Protein AF-A0A524C6X1-F1 (afdb_monomer_lite)

Secondary structure (DSSP, 8-state):
------------TTSSSEEEE-S-SS--HHHHHHHHHHHHHHHHHHTS--SEEEEEEEEEEETTEEEEEEEEEESSSS-SSGGGGGGEEEEEEETTTEEEEEEEEEEEEPPP--

pLDDT: mean 80.55, std 19.04, range [32.47, 95.81]

Structure (mmCIF, N/CA/C/O backbone):
data_AF-A0A524C6X1-F1
#
_entry.id   AF-A0A524C6X1-F1
#
loop_
_atom_site.group_PDB
_atom_site.id
_atom_site.type_symbol
_atom_site.label_atom_id
_atom_site.label_alt_id
_atom_site.label_comp_id
_atom_site.label_asym_id
_atom_site.label_entity_id
_atom_site.label_seq_id
_atom_site.pdbx_PDB_ins_code
_atom_site.Cartn_x
_atom_site.Cartn_y
_atom_site.Cartn_z
_atom_site.occupancy
_atom_site.B_iso_or_equiv
_atom_site.auth_seq_id
_atom_site.auth_comp_id
_atom_site.auth_asym_id
_atom_site.auth_atom_id
_atom_site.pdbx_PDB_model_num
ATOM 1 N N . MET A 1 1 ? -13.963 1.746 -32.918 1.00 36.06 1 MET A N 1
ATOM 2 C CA . MET A 1 1 ? -12.651 1.626 -32.246 1.00 36.06 1 MET A CA 1
ATOM 3 C C . MET A 1 1 ? -12.874 1.069 -30.844 1.00 36.06 1 MET A C 1
ATOM 5 O O . MET A 1 1 ? -13.317 1.804 -29.974 1.00 36.06 1 MET A O 1
ATOM 9 N N . LYS A 1 2 ? -12.679 -0.241 -30.645 1.00 32.47 2 LYS A N 1
ATOM 10 C CA . LYS A 1 2 ? -12.752 -0.882 -29.322 1.00 32.47 2 LYS A CA 1
ATOM 11 C C . LYS A 1 2 ? -11.376 -0.741 -28.669 1.00 32.47 2 LYS A C 1
ATOM 13 O O . LYS A 1 2 ? -10.405 -1.248 -29.217 1.00 32.47 2 LYS A O 1
ATOM 18 N N . ARG A 1 3 ? -11.281 -0.011 -27.554 1.00 37.75 3 ARG A N 1
ATOM 19 C CA . ARG A 1 3 ? -10.074 0.003 -26.719 1.00 37.75 3 ARG A CA 1
ATOM 20 C C . ARG A 1 3 ? -10.018 -1.333 -25.986 1.00 37.75 3 ARG A C 1
ATOM 22 O O . ARG A 1 3 ? -10.811 -1.566 -25.079 1.00 37.75 3 ARG A O 1
ATOM 29 N N . THR A 1 4 ? -9.135 -2.219 -26.424 1.00 34.19 4 THR A N 1
ATOM 30 C CA . THR A 1 4 ? -8.761 -3.406 -25.657 1.00 34.19 4 THR A CA 1
ATOM 31 C C . THR A 1 4 ? -7.983 -2.919 -24.439 1.00 34.19 4 THR A C 1
ATOM 33 O O . THR A 1 4 ? -6.893 -2.373 -24.590 1.00 34.19 4 THR A O 1
ATOM 36 N N . LEU A 1 5 ? -8.558 -3.066 -23.243 1.00 36.62 5 LEU A N 1
ATOM 37 C CA . LEU A 1 5 ? -7.827 -2.954 -21.982 1.00 36.62 5 LEU A CA 1
ATOM 38 C C . LEU A 1 5 ? -6.887 -4.175 -21.916 1.00 36.62 5 LEU A C 1
ATOM 40 O O . LEU A 1 5 ? -7.244 -5.230 -21.403 1.00 36.62 5 LEU A O 1
ATOM 44 N N . MET A 1 6 ? -5.735 -4.086 -22.580 1.00 40.22 6 MET A N 1
ATOM 45 C CA . MET A 1 6 ? -4.672 -5.084 -22.482 1.00 40.22 6 MET A CA 1
ATOM 46 C C . MET A 1 6 ? -3.968 -4.893 -21.138 1.00 40.22 6 MET A C 1
ATOM 48 O O . MET A 1 6 ? -3.447 -3.813 -20.875 1.00 40.22 6 MET A O 1
ATOM 52 N N . GLY A 1 7 ? -3.952 -5.944 -20.316 1.00 39.19 7 GLY A N 1
ATOM 53 C CA . GLY A 1 7 ? -3.003 -6.067 -19.209 1.00 39.19 7 GLY A CA 1
ATOM 54 C C . GLY A 1 7 ? -3.561 -5.903 -17.796 1.00 39.19 7 GLY A C 1
ATOM 55 O O . GLY A 1 7 ? -2.885 -5.320 -16.962 1.00 39.19 7 GLY A O 1
ATOM 56 N N . LEU A 1 8 ? -4.751 -6.428 -17.482 1.00 40.41 8 LEU A N 1
ATOM 57 C CA . LEU A 1 8 ? -5.055 -6.798 -16.093 1.00 40.41 8 LEU A CA 1
ATOM 58 C C . LEU A 1 8 ? -4.841 -8.307 -15.957 1.00 40.41 8 LEU A C 1
ATOM 60 O O . LEU A 1 8 ? -5.779 -9.095 -16.055 1.00 40.41 8 LEU A O 1
ATOM 64 N N . GLN A 1 9 ? -3.582 -8.723 -15.828 1.00 43.75 9 GLN A N 1
ATOM 65 C CA . GLN A 1 9 ? -3.248 -10.121 -15.578 1.00 43.75 9 GLN A CA 1
ATOM 66 C C . GLN A 1 9 ? -3.350 -10.366 -14.071 1.00 43.75 9 GLN A C 1
ATOM 68 O O . GLN A 1 9 ? -2.361 -10.355 -13.346 1.00 43.75 9 GLN A O 1
ATOM 73 N N . ALA A 1 10 ? -4.587 -10.508 -13.594 1.00 46.53 10 ALA A N 1
ATOM 74 C CA . ALA A 1 10 ? -4.840 -11.012 -12.255 1.00 46.53 10 ALA A CA 1
ATOM 75 C C . ALA A 1 10 ? -4.376 -12.477 -12.163 1.00 46.53 10 ALA A C 1
ATOM 77 O O . ALA A 1 10 ? -4.460 -13.218 -13.142 1.00 46.53 10 ALA A O 1
ATOM 78 N N . ALA A 1 11 ? -3.962 -12.861 -10.955 1.00 40.62 11 ALA A N 1
ATOM 79 C CA . ALA A 1 11 ? -3.610 -14.208 -10.502 1.00 40.62 11 ALA A CA 1
ATOM 80 C C . ALA A 1 11 ? -2.148 -14.652 -10.712 1.00 40.62 11 ALA A C 1
ATOM 82 O O . ALA A 1 11 ? -1.801 -15.412 -11.613 1.00 40.62 11 ALA A O 1
ATOM 83 N N . ALA A 1 12 ? -1.301 -14.284 -9.748 1.00 39.62 12 ALA A N 1
ATOM 84 C CA . ALA A 1 12 ? -0.495 -15.302 -9.082 1.00 39.62 12 ALA A CA 1
ATOM 85 C C . ALA A 1 12 ? -1.265 -15.723 -7.819 1.00 39.62 12 ALA A C 1
ATOM 87 O O . ALA A 1 12 ? -1.158 -15.081 -6.777 1.00 39.62 12 ALA A O 1
ATOM 88 N N . GLU A 1 13 ? -2.113 -16.746 -7.946 1.00 37.38 13 GLU A N 1
ATOM 89 C CA . GLU A 1 13 ? -2.739 -17.415 -6.803 1.00 37.38 13 GLU A CA 1
ATOM 90 C C . GLU A 1 13 ? -1.629 -17.936 -5.880 1.00 37.38 13 GLU A C 1
ATOM 92 O O . GLU A 1 13 ? -0.764 -18.700 -6.308 1.00 37.38 13 GLU A O 1
ATOM 97 N N . GLY A 1 14 ? -1.617 -17.468 -4.631 1.00 38.25 14 GLY A N 1
ATOM 98 C CA . GLY A 1 14 ? -0.677 -17.921 -3.601 1.00 38.25 14 GLY A CA 1
ATOM 99 C C . GLY A 1 14 ? 0.177 -16.835 -2.945 1.00 38.25 14 GLY A C 1
ATOM 100 O O . GLY A 1 14 ? 1.008 -17.172 -2.110 1.00 38.25 14 GLY A O 1
ATOM 101 N N . LYS A 1 15 ? -0.002 -15.552 -3.282 1.00 52.62 15 LYS A N 1
ATOM 102 C CA . LYS A 1 15 ? 0.635 -14.438 -2.559 1.00 52.62 15 LYS A CA 1
ATOM 103 C C . LYS A 1 15 ? -0.436 -13.556 -1.919 1.00 52.62 15 LYS A C 1
ATOM 105 O O . LYS A 1 15 ? -1.480 -13.339 -2.524 1.00 52.62 15 LYS A O 1
ATOM 110 N N . GLU A 1 16 ? -0.170 -13.063 -0.709 1.00 77.75 16 GLU A N 1
ATOM 111 C CA . GLU A 1 16 ? -1.034 -12.234 0.169 1.00 77.75 16 GLU A CA 1
ATOM 112 C C . GLU A 1 16 ? -1.488 -10.892 -0.450 1.00 77.75 16 GLU A C 1
ATOM 114 O O . GLU A 1 16 ? -2.036 -10.021 0.224 1.00 77.75 16 GLU A O 1
ATOM 119 N N . PHE A 1 17 ? -1.231 -10.694 -1.741 1.00 87.69 17 PHE A N 1
ATOM 120 C CA . PHE A 1 17 ? -1.511 -9.489 -2.498 1.00 87.69 17 PHE A CA 1
ATOM 121 C C . PHE A 1 17 ? -1.647 -9.794 -3.990 1.00 87.69 17 PHE A C 1
ATOM 123 O O . PHE A 1 17 ? -0.995 -10.682 -4.543 1.00 87.69 17 PHE A O 1
ATOM 130 N N . MET A 1 18 ? -2.466 -8.996 -4.667 1.00 92.38 18 MET A N 1
ATOM 131 C CA . MET A 1 18 ? -2.573 -9.017 -6.123 1.00 92.38 18 MET A CA 1
ATOM 132 C C . MET A 1 18 ? -1.402 -8.251 -6.747 1.00 92.38 18 MET A C 1
ATOM 134 O O . MET A 1 18 ? -1.051 -7.175 -6.272 1.00 92.38 18 MET A O 1
ATOM 138 N N . VAL A 1 19 ? -0.811 -8.773 -7.824 1.00 92.19 19 VAL A N 1
ATOM 139 C CA . VAL A 1 19 ? 0.286 -8.102 -8.542 1.00 92.19 19 VAL A CA 1
ATOM 140 C C . VAL A 1 19 ? -0.238 -7.458 -9.823 1.00 92.19 19 VAL A C 1
ATOM 142 O O . VAL A 1 19 ? -0.851 -8.123 -10.653 1.00 92.19 19 VAL A O 1
ATOM 145 N N . CYS A 1 20 ? 0.045 -6.172 -9.987 1.00 91.69 20 CYS A N 1
ATOM 146 C CA . CYS A 1 20 ? -0.252 -5.360 -11.157 1.00 91.69 20 CYS A CA 1
ATOM 147 C C . CYS A 1 20 ? 1.069 -4.862 -11.757 1.00 91.69 20 CYS A C 1
ATOM 149 O O . CYS A 1 20 ? 1.587 -3.822 -11.345 1.00 91.69 20 CYS A O 1
ATOM 151 N N . ASP A 1 21 ? 1.619 -5.593 -12.726 1.00 91.56 21 ASP A N 1
ATOM 152 C CA . ASP A 1 21 ? 2.807 -5.161 -13.467 1.00 91.56 21 ASP A CA 1
ATOM 153 C C . ASP A 1 21 ? 2.397 -4.453 -14.763 1.00 91.56 21 ASP A C 1
ATOM 155 O O . ASP A 1 21 ? 1.936 -5.083 -15.716 1.00 91.56 21 ASP A O 1
ATOM 159 N N . ILE A 1 22 ? 2.542 -3.126 -14.790 1.00 90.00 22 ILE A N 1
ATOM 160 C CA . ILE A 1 22 ? 2.183 -2.311 -15.958 1.00 90.00 22 ILE A CA 1
ATOM 161 C C . ILE A 1 22 ? 3.321 -2.196 -16.973 1.00 90.00 22 ILE A C 1
ATOM 163 O O . ILE A 1 22 ? 3.120 -1.610 -18.037 1.00 90.00 22 ILE A O 1
ATOM 167 N N . ARG A 1 23 ? 4.516 -2.715 -16.657 1.00 88.12 23 ARG A N 1
ATOM 168 C CA . ARG A 1 23 ? 5.646 -2.704 -17.595 1.00 88.12 23 ARG A CA 1
ATOM 169 C C . ARG A 1 23 ? 5.393 -3.639 -18.773 1.00 88.12 23 ARG A C 1
ATOM 171 O O . ARG A 1 23 ? 5.842 -3.374 -19.886 1.00 88.12 23 ARG A O 1
ATOM 178 N N . GLY A 1 24 ? 4.623 -4.699 -18.519 1.00 76.00 24 GLY A N 1
ATOM 179 C CA . GLY A 1 24 ? 4.420 -5.800 -19.451 1.00 76.00 24 GLY A CA 1
ATOM 180 C C . GLY A 1 24 ? 5.696 -6.624 -19.659 1.00 76.00 24 GLY A C 1
ATOM 181 O O . GLY A 1 24 ? 6.779 -6.249 -19.219 1.00 76.00 24 GLY A O 1
ATOM 182 N N . GLY A 1 25 ? 5.563 -7.758 -20.349 1.00 73.94 25 GLY A N 1
ATOM 183 C CA . GLY A 1 25 ? 6.682 -8.661 -20.640 1.00 73.94 25 GLY A CA 1
ATOM 184 C C . GLY A 1 25 ? 6.756 -9.879 -19.717 1.00 73.94 25 GLY A C 1
ATOM 185 O O . GLY A 1 25 ? 5.810 -10.195 -18.995 1.00 73.94 25 GLY A O 1
ATOM 186 N N . GLU A 1 26 ? 7.869 -10.608 -19.809 1.00 78.12 26 GLU A N 1
ATOM 187 C CA . GLU A 1 26 ? 8.155 -11.735 -18.919 1.00 78.12 26 GLU A CA 1
ATOM 188 C C . GLU A 1 26 ? 8.485 -11.247 -17.503 1.00 78.12 26 GLU A C 1
ATOM 190 O O . GLU A 1 26 ? 8.959 -10.130 -17.304 1.00 78.12 26 GLU A O 1
ATOM 195 N N . LYS A 1 27 ? 8.228 -12.107 -16.513 1.00 87.50 27 LYS A N 1
ATOM 196 C CA . LYS A 1 27 ? 8.558 -11.857 -15.106 1.00 87.50 27 LYS A CA 1
ATOM 197 C C . LYS A 1 27 ? 10.080 -11.818 -14.957 1.00 87.50 27 LYS A C 1
ATOM 199 O O . LYS A 1 27 ? 10.724 -12.861 -14.947 1.00 87.50 27 LYS A O 1
ATOM 204 N N . ASP A 1 28 ? 10.628 -10.612 -14.905 1.00 87.81 28 ASP A N 1
ATOM 205 C CA . ASP A 1 28 ? 12.058 -10.334 -14.809 1.00 87.81 28 ASP A CA 1
ATOM 206 C C . ASP A 1 28 ? 12.541 -10.244 -13.349 1.00 87.81 28 ASP A C 1
ATOM 208 O O . ASP A 1 28 ? 11.766 -10.364 -12.399 1.00 87.81 28 ASP A O 1
ATOM 212 N N . GLY A 1 29 ? 13.837 -9.990 -13.149 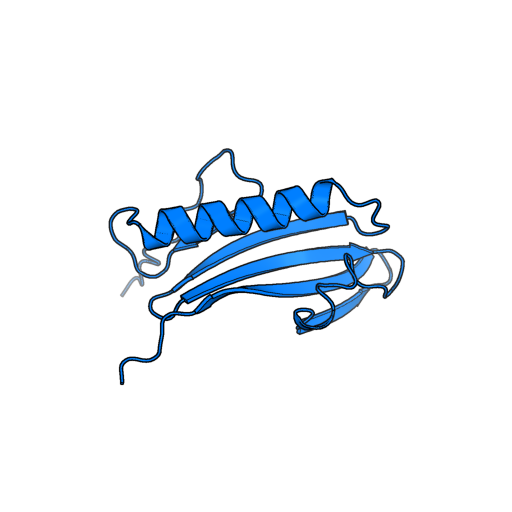1.00 88.44 29 GLY A N 1
ATOM 213 C CA . GLY A 1 29 ? 14.406 -9.866 -11.802 1.00 88.44 29 GLY A CA 1
ATOM 214 C C . GLY A 1 29 ? 13.785 -8.737 -10.967 1.00 88.44 29 GLY A C 1
ATOM 215 O O . GLY A 1 29 ? 13.708 -8.852 -9.748 1.00 88.44 29 GLY A O 1
ATOM 216 N N . ILE A 1 30 ? 13.285 -7.668 -11.600 1.00 88.94 30 ILE A N 1
ATOM 217 C CA . ILE A 1 30 ? 12.556 -6.597 -10.901 1.00 88.94 30 ILE A CA 1
ATOM 218 C C . ILE A 1 30 ? 11.202 -7.119 -10.413 1.00 88.94 30 ILE A C 1
ATOM 220 O O . ILE A 1 30 ? 10.824 -6.837 -9.277 1.00 88.94 30 ILE A O 1
ATOM 224 N N . TYR A 1 31 ? 10.486 -7.896 -11.234 1.00 92.06 31 TYR A N 1
ATOM 225 C CA . TYR A 1 31 ? 9.245 -8.545 -10.819 1.00 92.06 31 TYR A CA 1
ATOM 226 C C . TYR A 1 31 ? 9.490 -9.441 -9.604 1.00 92.06 31 TYR A C 1
ATOM 228 O O . TYR A 1 31 ? 8.800 -9.317 -8.593 1.00 92.06 31 TYR A O 1
ATOM 236 N N . GLU A 1 32 ? 10.481 -10.329 -9.680 1.00 92.00 32 GLU A N 1
ATOM 237 C CA . GLU A 1 32 ? 10.784 -11.271 -8.600 1.00 92.00 32 GLU A CA 1
ATOM 238 C C . GLU A 1 32 ? 11.145 -10.540 -7.303 1.00 92.00 32 GLU A C 1
ATOM 240 O O . GLU A 1 32 ? 10.556 -10.825 -6.259 1.00 92.00 32 GLU A O 1
ATOM 245 N N . MET A 1 33 ? 12.012 -9.530 -7.392 1.00 92.38 33 MET A N 1
ATOM 246 C CA . MET A 1 33 ? 12.448 -8.723 -6.255 1.00 92.38 33 MET A CA 1
ATOM 247 C C . MET A 1 33 ? 11.307 -7.910 -5.635 1.00 92.38 33 MET A C 1
ATOM 249 O O . MET A 1 33 ? 11.141 -7.911 -4.417 1.00 92.38 33 MET A O 1
ATOM 253 N N . ALA A 1 34 ? 10.482 -7.243 -6.449 1.00 93.12 34 ALA A N 1
ATOM 254 C CA . ALA A 1 34 ? 9.336 -6.476 -5.960 1.00 93.12 34 ALA A CA 1
ATOM 255 C C . ALA A 1 34 ? 8.348 -7.374 -5.209 1.00 93.12 34 ALA A C 1
ATOM 257 O O . ALA A 1 34 ? 7.809 -7.001 -4.163 1.00 93.12 34 ALA A O 1
ATOM 258 N N . VAL A 1 35 ? 8.119 -8.576 -5.735 1.00 93.56 35 VAL A N 1
ATOM 259 C CA . VAL A 1 35 ? 7.225 -9.549 -5.122 1.00 93.56 35 VAL A CA 1
ATOM 260 C C . VAL A 1 35 ? 7.829 -10.129 -3.839 1.00 93.56 35 VAL A C 1
ATOM 262 O O . VAL A 1 35 ? 7.101 -10.304 -2.865 1.00 93.56 35 VAL A O 1
ATOM 265 N N . GLU A 1 36 ? 9.128 -10.418 -3.803 1.00 93.88 36 GLU A N 1
ATOM 266 C CA . GLU A 1 36 ? 9.807 -10.902 -2.597 1.00 93.88 36 GLU A CA 1
ATOM 267 C C . GLU A 1 36 ? 9.771 -9.863 -1.471 1.00 93.88 36 GLU A C 1
ATOM 269 O O . GLU A 1 36 ? 9.334 -10.170 -0.362 1.00 93.88 36 GLU A O 1
ATOM 274 N N . LEU A 1 37 ? 10.146 -8.615 -1.759 1.00 93.81 37 LEU A N 1
ATOM 275 C CA . LEU A 1 37 ? 10.124 -7.531 -0.775 1.00 93.81 37 LEU A CA 1
ATOM 276 C C . LEU A 1 37 ? 8.707 -7.257 -0.261 1.00 93.81 37 LEU A C 1
ATOM 278 O O . LEU A 1 37 ? 8.507 -7.057 0.936 1.00 93.81 37 LEU A O 1
ATOM 282 N N . SER A 1 38 ? 7.705 -7.313 -1.140 1.00 94.00 38 SER A N 1
ATOM 283 C CA . SER A 1 38 ? 6.303 -7.164 -0.732 1.00 94.00 38 SER A CA 1
ATOM 284 C C . SER A 1 38 ? 5.850 -8.289 0.199 1.00 94.00 38 SER A C 1
ATOM 286 O O . SER A 1 38 ? 5.152 -8.026 1.174 1.00 94.00 38 SER A O 1
ATOM 288 N N . ALA A 1 39 ? 6.283 -9.529 -0.048 1.00 92.25 39 ALA A N 1
ATOM 289 C CA . ALA A 1 39 ? 5.996 -10.651 0.843 1.00 92.25 39 ALA A CA 1
ATOM 290 C C . ALA A 1 39 ? 6.671 -10.488 2.215 1.00 92.25 39 ALA A C 1
ATOM 292 O O . ALA A 1 39 ? 6.071 -10.821 3.230 1.00 92.25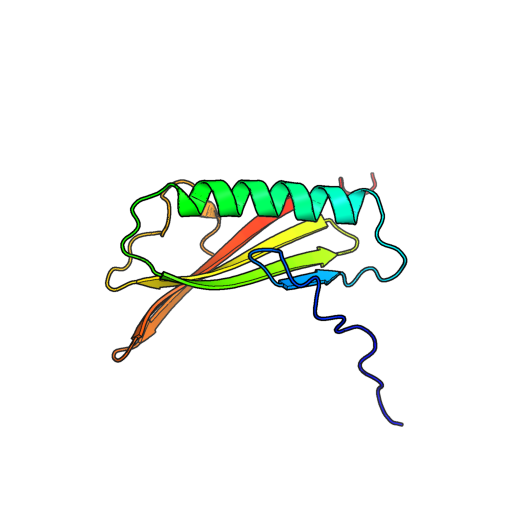 39 ALA A O 1
ATOM 293 N N . GLN A 1 40 ? 7.879 -9.918 2.279 1.00 90.88 40 GLN A N 1
ATOM 294 C CA . GLN A 1 40 ? 8.528 -9.608 3.560 1.00 90.88 40 GLN A CA 1
ATOM 295 C C . GLN A 1 40 ? 7.760 -8.537 4.349 1.00 90.88 40 GLN A C 1
ATOM 297 O O . GLN A 1 40 ? 7.602 -8.661 5.563 1.00 90.88 40 GLN A O 1
ATOM 302 N N . VAL A 1 41 ? 7.251 -7.505 3.666 1.00 90.19 41 VAL A N 1
ATOM 303 C CA . VAL A 1 41 ? 6.407 -6.470 4.285 1.00 90.19 41 VAL A CA 1
ATOM 304 C C . VAL A 1 41 ? 5.132 -7.081 4.869 1.00 90.19 41 VAL A C 1
ATOM 306 O O . VAL A 1 41 ? 4.802 -6.800 6.021 1.00 90.19 41 VAL A O 1
ATOM 309 N N . MET A 1 42 ? 4.445 -7.935 4.105 1.00 89.12 42 MET A N 1
ATOM 310 C CA . MET A 1 42 ? 3.211 -8.587 4.552 1.00 89.12 42 MET A CA 1
ATOM 311 C C . MET A 1 42 ? 3.452 -9.594 5.681 1.00 89.12 42 MET A C 1
ATOM 313 O O . MET A 1 42 ? 2.795 -9.508 6.714 1.00 89.12 42 MET A O 1
ATOM 317 N N . GLY A 1 43 ? 4.486 -10.434 5.583 1.00 87.25 43 GLY A N 1
ATOM 318 C CA . GLY A 1 43 ? 4.869 -11.331 6.676 1.00 87.25 43 GLY A CA 1
ATOM 319 C C . GLY A 1 43 ? 5.265 -10.583 7.956 1.00 87.25 43 GLY A C 1
ATOM 320 O O . GLY A 1 43 ? 5.058 -11.074 9.063 1.00 87.25 43 GLY A O 1
ATOM 321 N N . GLY A 1 44 ? 5.802 -9.364 7.842 1.00 84.88 44 GLY A N 1
ATOM 322 C CA . GLY A 1 44 ? 6.039 -8.487 8.988 1.00 84.88 44 GLY A CA 1
ATOM 323 C C . GLY A 1 44 ? 4.752 -7.976 9.645 1.00 84.88 44 GLY A C 1
ATOM 324 O O . GLY A 1 44 ? 4.731 -7.801 10.862 1.00 84.88 44 GLY A O 1
ATOM 325 N N . LEU A 1 45 ? 3.690 -7.751 8.865 1.00 82.75 45 LEU A N 1
ATOM 326 C CA . LEU A 1 45 ? 2.380 -7.323 9.362 1.00 82.75 45 LEU A CA 1
ATOM 327 C C . LEU A 1 45 ? 1.646 -8.444 10.092 1.00 82.75 45 LEU A C 1
ATOM 329 O O . LEU A 1 45 ? 1.185 -8.210 11.203 1.00 82.75 45 LEU A O 1
ATOM 333 N N . ASP A 1 46 ? 1.621 -9.652 9.532 1.00 73.94 46 ASP A N 1
ATOM 334 C CA . ASP A 1 46 ? 0.927 -10.808 10.120 1.00 73.94 46 ASP A CA 1
ATOM 335 C C . ASP A 1 46 ? 1.444 -11.184 11.518 1.00 73.94 46 ASP A C 1
ATOM 337 O O . ASP A 1 46 ? 0.729 -11.762 12.337 1.00 73.94 46 ASP A O 1
ATOM 341 N N . ASN A 1 47 ? 2.694 -10.828 11.823 1.00 67.19 47 ASN A N 1
ATOM 342 C CA . ASN A 1 47 ? 3.306 -11.050 13.131 1.00 67.19 47 ASN A CA 1
ATOM 343 C C . ASN A 1 47 ? 2.924 -9.996 14.188 1.00 67.19 47 ASN A C 1
ATOM 345 O O . ASN A 1 47 ? 3.363 -10.091 15.339 1.00 67.19 47 ASN A O 1
ATOM 349 N N . LEU A 1 48 ? 2.137 -8.978 13.834 1.00 68.88 48 LEU A N 1
ATOM 350 C CA . LEU A 1 48 ? 1.742 -7.902 14.737 1.00 68.88 48 LEU A CA 1
ATOM 351 C C . LEU A 1 48 ? 0.322 -8.119 15.252 1.00 68.88 48 LEU A C 1
ATOM 353 O O . LEU A 1 48 ? -0.605 -8.412 14.508 1.00 68.88 48 LEU A O 1
ATOM 357 N N . GLN A 1 49 ? 0.118 -7.883 16.548 1.00 61.56 49 GLN A N 1
ATOM 358 C CA . GLN A 1 49 ? -1.233 -7.679 17.062 1.00 61.56 49 GLN A CA 1
ATOM 359 C C . GLN A 1 49 ? -1.708 -6.287 16.643 1.00 61.56 49 GLN A C 1
ATOM 361 O O . GLN A 1 49 ? -1.304 -5.286 17.235 1.00 61.56 49 GLN A O 1
ATOM 366 N N . HIS A 1 50 ? -2.560 -6.221 15.624 1.00 67.62 50 HIS A N 1
ATOM 367 C CA . HIS A 1 50 ? -3.192 -4.986 15.170 1.00 67.62 50 HIS A CA 1
ATOM 368 C C . HIS A 1 50 ? -4.708 -5.025 15.397 1.00 67.62 50 HIS A C 1
ATOM 370 O O . HIS A 1 50 ? -5.359 -6.049 15.212 1.00 67.62 50 HIS A O 1
ATOM 376 N N . SER A 1 51 ? -5.274 -3.880 15.792 1.00 70.06 51 SER A N 1
ATOM 377 C CA . SER A 1 51 ? -6.727 -3.646 15.865 1.00 70.06 51 SER A CA 1
ATOM 378 C C . SER A 1 51 ? -7.375 -3.505 14.484 1.00 70.06 51 SER A C 1
ATOM 380 O O . SER A 1 51 ? -8.599 -3.491 14.377 1.00 70.06 51 SER A O 1
ATOM 382 N N . ALA A 1 52 ? -6.559 -3.395 13.434 1.00 83.00 52 ALA A N 1
ATOM 383 C CA . ALA A 1 52 ? -6.998 -3.239 12.061 1.00 83.00 52 ALA A CA 1
ATOM 384 C C . ALA A 1 52 ? -7.052 -4.587 11.328 1.00 83.00 52 ALA A C 1
ATOM 386 O O . ALA A 1 52 ? -6.219 -5.466 11.546 1.00 83.00 52 ALA A O 1
ATOM 387 N N . THR A 1 53 ? -8.008 -4.716 10.414 1.00 87.69 53 THR A N 1
ATOM 388 C CA . THR A 1 53 ? -8.108 -5.809 9.442 1.00 87.69 53 THR A CA 1
ATOM 389 C C . THR A 1 53 ? -7.607 -5.320 8.086 1.00 87.69 53 THR A C 1
ATOM 391 O O . THR A 1 53 ? -7.897 -4.192 7.684 1.00 87.69 53 THR A O 1
ATOM 394 N N . ILE A 1 54 ? -6.836 -6.148 7.380 1.00 89.50 54 ILE A N 1
ATOM 395 C CA . ILE A 1 54 ? -6.415 -5.871 6.003 1.00 89.50 54 ILE A CA 1
ATOM 396 C C . ILE A 1 54 ? -7.544 -6.306 5.067 1.00 89.50 54 ILE A C 1
ATOM 398 O O . ILE A 1 54 ? -7.901 -7.478 5.026 1.00 89.50 54 ILE A O 1
ATOM 402 N N . GLU A 1 55 ? -8.098 -5.360 4.315 1.00 90.31 55 GLU A N 1
ATOM 403 C CA . GLU A 1 55 ? -9.195 -5.612 3.373 1.00 90.31 55 GLU A CA 1
ATOM 404 C C . GLU A 1 55 ? -8.663 -5.985 1.988 1.00 90.31 55 GLU A C 1
ATOM 406 O O . GLU A 1 55 ? -9.219 -6.836 1.296 1.00 90.31 55 GLU A O 1
ATOM 411 N N . ALA A 1 56 ? -7.582 -5.328 1.560 1.00 90.94 56 ALA A N 1
ATOM 412 C CA . ALA A 1 56 ? -6.969 -5.582 0.266 1.00 90.94 56 ALA A CA 1
ATOM 413 C C . ALA A 1 56 ? -5.500 -5.169 0.242 1.00 90.94 56 ALA A C 1
ATOM 415 O O . ALA A 1 56 ? -5.123 -4.120 0.768 1.00 90.94 56 ALA A O 1
ATOM 416 N N . THR A 1 57 ? -4.705 -5.944 -0.493 1.00 93.75 57 THR A N 1
ATOM 417 C CA . THR A 1 57 ? -3.297 -5.645 -0.748 1.00 93.75 57 THR A CA 1
ATOM 418 C C . THR A 1 57 ? -2.993 -5.787 -2.235 1.00 93.75 57 THR A C 1
ATOM 420 O O . THR A 1 57 ? -3.359 -6.779 -2.871 1.00 93.75 57 THR A O 1
ATOM 423 N N . MET A 1 58 ? -2.324 -4.787 -2.808 1.00 95.56 58 MET A N 1
ATOM 424 C CA . MET A 1 58 ? -1.957 -4.756 -4.225 1.00 95.56 58 MET A CA 1
ATOM 425 C C . MET A 1 58 ? -0.524 -4.265 -4.414 1.00 95.56 58 MET A C 1
ATOM 427 O O . MET A 1 58 ? -0.198 -3.148 -4.019 1.00 95.56 58 MET A O 1
ATOM 431 N N . LEU A 1 59 ? 0.317 -5.062 -5.067 1.00 95.56 59 LEU A N 1
ATOM 432 C CA . LEU A 1 59 ? 1.638 -4.654 -5.533 1.00 95.56 59 LEU A CA 1
ATOM 433 C C . LEU A 1 59 ? 1.520 -4.065 -6.937 1.00 95.56 59 LEU A C 1
ATOM 435 O O . LEU A 1 59 ? 1.108 -4.757 -7.864 1.00 95.56 59 LEU A O 1
ATOM 439 N N . PHE A 1 60 ? 1.935 -2.816 -7.110 1.00 94.88 60 PHE A N 1
ATOM 440 C CA . PHE A 1 60 ? 2.061 -2.178 -8.415 1.00 94.88 60 PHE A CA 1
ATOM 441 C C . PHE A 1 60 ? 3.527 -2.097 -8.813 1.00 94.88 60 PHE A C 1
ATOM 443 O O . PHE A 1 60 ? 4.336 -1.532 -8.078 1.00 94.88 60 PHE A O 1
ATOM 450 N N . ILE A 1 61 ? 3.850 -2.620 -9.991 1.00 93.56 61 ILE A N 1
ATOM 451 C CA . ILE A 1 61 ? 5.189 -2.569 -10.575 1.00 93.56 61 ILE A CA 1
ATOM 452 C C . ILE A 1 61 ? 5.110 -1.720 -11.841 1.00 93.56 61 ILE A C 1
ATOM 454 O O . ILE A 1 61 ? 4.301 -1.984 -12.731 1.00 93.56 61 ILE A O 1
ATOM 458 N N . THR A 1 62 ? 5.915 -0.667 -11.899 1.00 91.56 62 THR A N 1
ATOM 459 C CA . THR A 1 62 ? 5.948 0.322 -12.976 1.00 91.56 62 THR A CA 1
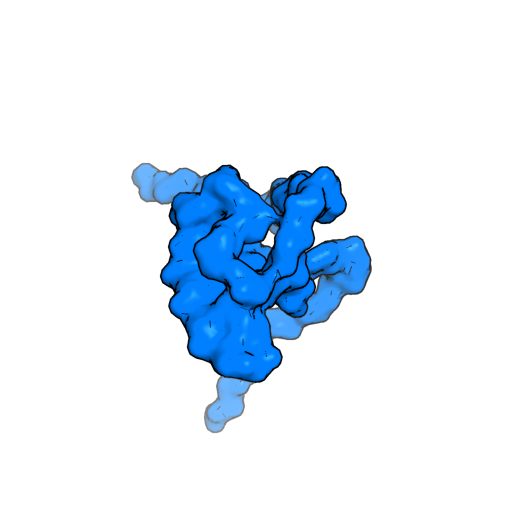ATOM 460 C C . THR A 1 62 ? 7.359 0.442 -13.539 1.00 91.56 62 THR A C 1
ATOM 462 O O . THR A 1 62 ? 8.326 -0.041 -12.958 1.00 91.56 62 THR A O 1
ATOM 465 N N . PHE A 1 63 ? 7.502 1.136 -14.669 1.00 87.31 63 PHE A N 1
ATOM 466 C CA . PHE A 1 63 ? 8.816 1.408 -15.264 1.00 87.31 63 PHE A CA 1
ATOM 467 C C . PHE A 1 63 ? 9.747 2.235 -14.367 1.00 87.31 63 PHE A C 1
ATOM 469 O O . PHE A 1 63 ? 10.939 2.304 -14.640 1.00 87.31 63 PHE A O 1
ATOM 476 N N . THR A 1 64 ? 9.207 2.886 -13.334 1.00 88.19 64 THR A N 1
ATOM 477 C CA . THR A 1 64 ? 9.952 3.778 -12.438 1.00 88.19 64 THR A CA 1
ATOM 478 C C . THR A 1 64 ? 10.084 3.227 -11.025 1.00 88.19 64 THR A C 1
ATOM 480 O O . THR A 1 64 ? 10.755 3.843 -10.201 1.00 88.19 64 THR A O 1
ATOM 483 N N . GLY A 1 65 ? 9.517 2.059 -10.727 1.00 91.56 65 GLY A N 1
ATOM 484 C CA . GLY A 1 65 ? 9.689 1.414 -9.432 1.0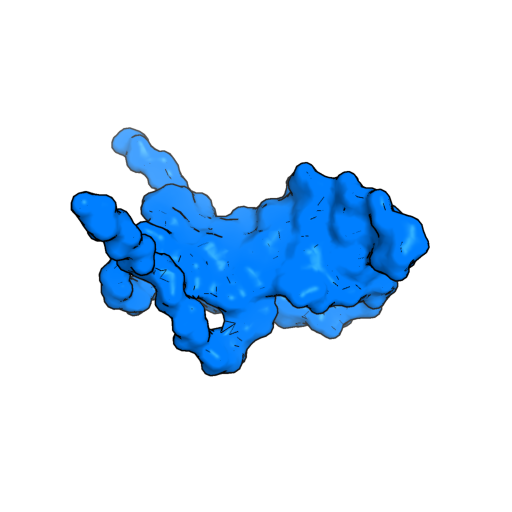0 91.56 65 GLY A CA 1
ATOM 485 C C . GLY A 1 65 ? 8.549 0.468 -9.095 1.00 91.56 65 GLY A C 1
ATOM 486 O O . GLY A 1 65 ? 7.773 0.061 -9.957 1.00 91.56 65 GLY A O 1
ATOM 487 N N . ALA A 1 66 ? 8.420 0.138 -7.818 1.00 94.38 66 ALA A N 1
ATOM 488 C CA . ALA A 1 66 ? 7.323 -0.669 -7.311 1.00 94.38 66 ALA A CA 1
ATOM 489 C C . ALA A 1 66 ? 6.808 -0.117 -5.985 1.00 94.38 66 ALA A C 1
ATOM 491 O O . ALA A 1 66 ? 7.577 0.402 -5.177 1.00 94.38 66 ALA A O 1
ATOM 492 N N . HIS A 1 67 ? 5.507 -0.252 -5.743 1.00 95.50 67 HIS A N 1
ATOM 493 C CA . HIS A 1 67 ? 4.898 0.095 -4.464 1.00 95.50 67 HIS A CA 1
ATOM 494 C C . HIS A 1 67 ? 3.791 -0.885 -4.080 1.00 95.50 67 HIS A C 1
ATOM 496 O O . HIS A 1 67 ? 3.038 -1.369 -4.926 1.00 95.50 67 HIS A O 1
ATOM 502 N N . LEU A 1 68 ? 3.665 -1.137 -2.781 1.00 95.31 68 LEU A N 1
ATOM 503 C CA . LEU A 1 68 ? 2.616 -1.950 -2.188 1.00 95.31 68 LEU A CA 1
ATOM 504 C C . LEU A 1 68 ? 1.527 -1.033 -1.632 1.00 95.31 68 LEU A C 1
ATOM 506 O O . LEU A 1 68 ? 1.774 -0.194 -0.766 1.00 95.31 68 LEU A O 1
ATOM 510 N N . THR A 1 69 ? 0.312 -1.185 -2.140 1.00 95.56 69 THR A N 1
ATOM 511 C CA . THR A 1 69 ? -0.876 -0.529 -1.600 1.00 95.56 69 THR A CA 1
ATOM 512 C C . THR A 1 69 ? -1.569 -1.468 -0.628 1.00 95.56 69 THR A C 1
ATOM 514 O O . THR A 1 69 ? -1.915 -2.584 -1.011 1.00 95.56 69 THR A O 1
ATOM 517 N N . ILE A 1 70 ? -1.825 -0.994 0.590 1.00 93.88 70 ILE A N 1
ATOM 518 C CA . ILE A 1 70 ? -2.575 -1.730 1.614 1.00 93.88 70 ILE A CA 1
ATOM 519 C C . ILE A 1 70 ? -3.806 -0.912 1.986 1.00 93.88 70 ILE A C 1
ATOM 521 O O . ILE A 1 70 ? -3.689 0.269 2.321 1.00 93.88 70 ILE A O 1
ATOM 525 N N . LEU A 1 71 ? -4.978 -1.530 1.910 1.00 93.25 71 LEU A N 1
ATOM 526 C CA . LEU A 1 71 ? -6.227 -0.984 2.420 1.00 93.25 71 LEU A CA 1
ATOM 527 C C . LEU A 1 71 ? -6.580 -1.715 3.709 1.00 93.25 71 LEU A C 1
ATOM 529 O O . LEU A 1 71 ? -6.682 -2.942 3.721 1.00 93.25 71 LEU A O 1
ATOM 533 N N . THR A 1 72 ? -6.781 -0.957 4.777 1.00 91.94 72 THR A N 1
ATOM 534 C CA . THR A 1 72 ? -7.123 -1.502 6.087 1.00 91.94 72 THR A CA 1
ATOM 535 C C . THR A 1 72 ? -8.400 -0.878 6.611 1.00 91.94 72 THR A C 1
ATOM 537 O O . THR A 1 72 ? -8.737 0.265 6.290 1.00 91.94 72 THR A O 1
ATOM 540 N N . LYS A 1 73 ? -9.079 -1.633 7.462 1.00 91.12 73 LYS A N 1
ATOM 541 C CA . LYS A 1 73 ? -10.248 -1.223 8.222 1.00 91.12 73 LYS A CA 1
ATOM 542 C C . LYS A 1 73 ? -9.928 -1.311 9.711 1.00 91.12 73 LYS A C 1
ATOM 544 O O . LYS A 1 73 ? -9.417 -2.333 10.154 1.00 91.12 73 LYS A O 1
ATOM 549 N N . SER A 1 74 ? -10.205 -0.262 10.477 1.00 89.56 74 SER A N 1
ATOM 550 C CA . SER A 1 74 ? -9.973 -0.221 11.927 1.00 89.56 74 SER A CA 1
ATOM 551 C C . SER A 1 74 ? -11.108 0.502 12.644 1.00 89.56 74 SER A C 1
ATOM 553 O O . SER A 1 74 ? -11.678 1.456 12.118 1.00 89.56 74 SER A O 1
ATOM 555 N N . ASP A 1 75 ? -11.402 0.097 13.877 1.00 87.88 75 ASP A N 1
ATOM 556 C CA . ASP A 1 75 ? -12.349 0.811 14.743 1.00 87.88 75 ASP A CA 1
ATOM 557 C C . ASP A 1 75 ? -11.755 2.113 15.306 1.00 87.88 75 ASP A C 1
ATOM 559 O O . ASP A 1 75 ? -12.479 3.006 15.754 1.00 87.88 75 ASP A O 1
ATOM 563 N N . ASP A 1 76 ? -10.427 2.250 15.266 1.00 87.12 76 ASP A N 1
ATOM 564 C CA . ASP A 1 76 ? -9.710 3.449 15.678 1.00 87.12 76 ASP A CA 1
ATOM 565 C C . ASP A 1 76 ? -8.937 4.090 14.517 1.00 87.12 76 ASP A C 1
ATOM 567 O O . ASP A 1 76 ? -8.644 3.475 13.496 1.00 87.12 76 ASP A O 1
ATOM 571 N N . ASN A 1 77 ? -8.584 5.366 14.675 1.00 88.38 77 ASN A N 1
ATOM 572 C CA . ASN A 1 77 ? -7.761 6.068 13.691 1.00 88.38 77 ASN A CA 1
ATOM 573 C C . ASN A 1 77 ? -6.255 5.847 13.922 1.00 88.38 77 ASN A C 1
ATOM 575 O O . ASN A 1 77 ? -5.437 6.735 13.662 1.00 88.38 77 ASN A O 1
ATOM 579 N N . ARG A 1 78 ? -5.860 4.716 14.515 1.00 88.44 78 ARG A N 1
ATOM 580 C CA . ARG A 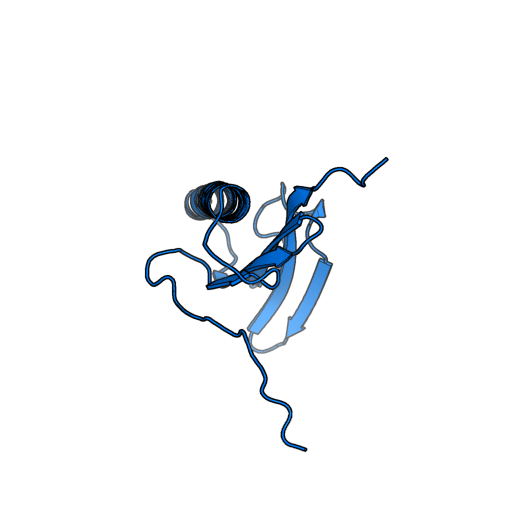1 78 ? -4.441 4.424 14.718 1.00 88.44 78 ARG A CA 1
ATOM 581 C C . ARG A 1 78 ? -3.895 3.738 13.473 1.00 88.44 78 ARG A C 1
ATOM 583 O O . ARG A 1 78 ? -4.622 2.994 12.827 1.00 88.44 78 ARG A O 1
ATOM 590 N N . PRO A 1 79 ? -2.632 3.994 13.101 1.00 86.38 79 PRO A N 1
ATOM 591 C CA . PRO A 1 79 ? -2.029 3.267 12.001 1.00 86.38 79 PRO A CA 1
ATOM 592 C C . PRO A 1 79 ? -1.922 1.769 12.306 1.00 86.38 79 PRO A C 1
ATOM 594 O O . PRO A 1 79 ? -1.578 1.419 13.435 1.00 86.38 79 PRO A O 1
ATOM 597 N N . ILE A 1 80 ? -2.096 0.913 11.290 1.00 86.12 80 ILE A N 1
ATOM 598 C CA . ILE A 1 80 ? -1.903 -0.547 11.409 1.00 86.12 80 ILE A CA 1
ATOM 599 C C . ILE A 1 80 ? -0.526 -0.912 11.986 1.00 86.12 80 ILE A C 1
ATOM 601 O O . ILE A 1 80 ? -0.393 -1.850 12.766 1.00 86.12 80 ILE A O 1
ATOM 605 N N . ASN A 1 81 ? 0.498 -0.131 11.636 1.00 84.81 81 ASN A N 1
ATOM 606 C CA . ASN A 1 81 ? 1.829 -0.199 12.216 1.00 84.81 81 ASN A CA 1
ATOM 607 C C . ASN A 1 81 ? 2.411 1.225 12.300 1.00 84.81 81 ASN A C 1
ATOM 609 O O . ASN A 1 81 ? 2.379 1.949 11.298 1.00 84.81 81 ASN A O 1
ATOM 613 N N . PRO A 1 82 ? 2.979 1.648 13.446 1.00 83.94 82 PRO A N 1
ATOM 614 C CA . PRO A 1 82 ? 3.666 2.934 13.566 1.00 83.94 82 PRO A CA 1
ATOM 615 C C . PRO A 1 82 ? 4.741 3.181 12.496 1.00 83.94 82 PRO A C 1
ATOM 617 O O . PRO A 1 82 ? 4.904 4.321 12.061 1.00 83.94 82 PRO A O 1
ATOM 620 N N . ALA A 1 83 ? 5.433 2.134 12.033 1.00 83.75 83 ALA A N 1
ATOM 621 C CA . ALA A 1 83 ? 6.439 2.219 10.973 1.00 83.75 83 ALA A CA 1
ATOM 622 C C . ALA A 1 83 ? 5.849 2.640 9.614 1.00 83.75 83 ALA A C 1
ATOM 624 O O . ALA A 1 83 ? 6.540 3.253 8.807 1.00 83.75 83 ALA A O 1
ATOM 625 N N . PHE A 1 84 ? 4.559 2.380 9.380 1.00 85.06 84 PHE A N 1
ATOM 626 C CA . PHE A 1 84 ? 3.841 2.760 8.156 1.00 85.06 84 PHE A CA 1
ATOM 627 C C . PHE A 1 84 ? 3.094 4.084 8.284 1.00 85.06 84 PHE A C 1
ATOM 629 O O . PHE A 1 84 ? 2.357 4.492 7.391 1.00 85.06 84 PHE A O 1
ATOM 636 N N . LYS A 1 85 ? 3.303 4.822 9.376 1.00 87.94 85 LYS A N 1
ATOM 637 C CA . LYS A 1 85 ? 2.684 6.137 9.540 1.00 87.94 85 LYS A CA 1
ATOM 638 C C . LYS A 1 85 ? 3.078 7.108 8.420 1.00 87.94 85 LYS A C 1
ATOM 640 O O . LYS A 1 85 ? 2.244 7.904 8.006 1.00 87.94 85 LYS A O 1
ATOM 645 N N . SER A 1 86 ? 4.317 7.047 7.928 1.00 91.19 86 SER A N 1
ATOM 646 C CA . SER A 1 86 ? 4.797 7.900 6.828 1.00 91.19 86 SER A CA 1
ATOM 647 C C . SER A 1 86 ? 4.254 7.498 5.455 1.00 91.19 86 SER A C 1
ATOM 649 O O . SER A 1 86 ? 4.285 8.312 4.539 1.00 91.19 86 SER A O 1
ATOM 651 N N . THR A 1 87 ? 3.752 6.269 5.309 1.00 93.19 87 THR A N 1
ATOM 652 C CA . THR A 1 87 ? 3.203 5.735 4.054 1.00 93.19 87 THR A CA 1
ATOM 653 C C . THR A 1 87 ? 1.675 5.806 4.005 1.00 93.19 87 THR A C 1
ATOM 655 O O . THR A 1 87 ? 1.076 5.457 2.989 1.00 93.19 87 THR A O 1
ATOM 658 N N . LEU A 1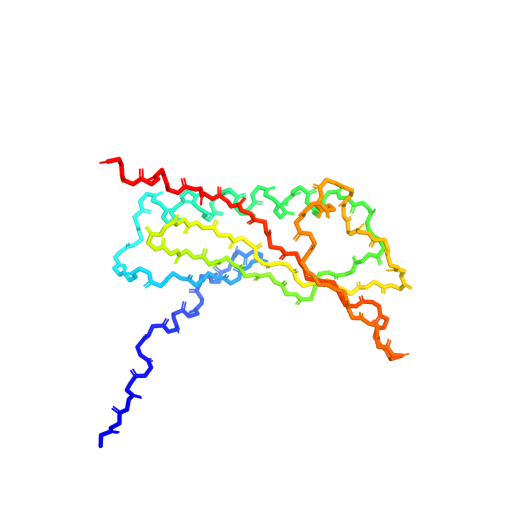 88 ? 1.024 6.271 5.078 1.00 94.31 88 LEU A N 1
ATOM 659 C CA . LEU A 1 88 ? -0.414 6.528 5.122 1.00 94.31 88 LEU A CA 1
ATOM 660 C C . LEU A 1 88 ? -0.756 7.718 4.216 1.00 94.31 88 LEU A C 1
ATOM 662 O O . LEU A 1 88 ? -0.421 8.860 4.524 1.00 94.31 88 LEU A O 1
ATOM 666 N N . VAL A 1 89 ? -1.451 7.455 3.110 1.00 95.62 89 VAL A N 1
ATOM 667 C CA . VAL A 1 89 ? -1.801 8.487 2.118 1.00 95.62 89 VAL A CA 1
ATOM 668 C C . VAL A 1 89 ? -3.226 9.002 2.267 1.00 95.62 89 VAL A C 1
ATOM 670 O O . VAL A 1 89 ? -3.542 10.094 1.801 1.00 95.62 89 VAL A O 1
ATOM 673 N N . SER A 1 90 ? -4.115 8.214 2.871 1.00 94.19 90 SER A N 1
ATOM 674 C CA . SER A 1 90 ? -5.514 8.592 3.034 1.00 94.19 90 SER A CA 1
ATOM 675 C C . SER A 1 90 ? -6.146 7.881 4.219 1.00 94.19 90 SER A C 1
ATOM 677 O O . SER A 1 90 ? -5.824 6.733 4.530 1.00 94.19 90 SER A O 1
ATOM 679 N N . THR A 1 91 ? -7.075 8.578 4.860 1.00 94.31 91 THR A N 1
ATOM 680 C CA . THR A 1 91 ? -7.965 8.037 5.876 1.00 94.31 91 THR A CA 1
ATOM 681 C C . THR A 1 91 ? -9.360 8.572 5.606 1.00 94.31 91 THR A C 1
ATOM 683 O O . THR A 1 91 ? -9.543 9.782 5.469 1.00 94.31 91 THR A O 1
ATOM 686 N N . ALA A 1 92 ? -10.333 7.677 5.546 1.00 93.94 92 ALA A N 1
ATOM 687 C CA . ALA A 1 92 ? -11.747 7.999 5.507 1.00 93.94 92 ALA A CA 1
ATOM 688 C C . ALA A 1 92 ? -12.426 7.363 6.719 1.00 93.94 92 ALA A C 1
ATOM 690 O O . ALA A 1 92 ? -12.028 6.288 7.158 1.00 93.94 92 ALA A O 1
ATOM 691 N N . TYR A 1 93 ? -13.433 8.035 7.264 1.00 93.06 93 TYR A N 1
ATOM 692 C CA . TYR A 1 93 ? -14.284 7.466 8.299 1.00 93.06 93 TYR A CA 1
ATOM 693 C C . TYR A 1 93 ? -15.663 7.205 7.713 1.00 93.06 93 TYR A C 1
ATOM 695 O O . TYR A 1 93 ? -16.240 8.082 7.068 1.00 93.06 93 TYR A O 1
ATOM 703 N N . ASP A 1 94 ? -16.170 6.010 7.964 1.00 88.31 94 ASP A N 1
ATOM 704 C CA . ASP A 1 94 ? -17.497 5.566 7.592 1.00 88.31 94 ASP A CA 1
ATOM 705 C C . ASP A 1 94 ? -18.196 4.995 8.831 1.00 88.31 94 ASP A C 1
ATOM 707 O O . ASP A 1 94 ? -17.602 4.278 9.635 1.00 88.31 94 ASP A O 1
ATOM 711 N N . THR A 1 95 ? -19.467 5.339 9.026 1.00 87.50 95 THR A N 1
ATOM 712 C CA . THR A 1 95 ? -20.183 4.992 10.262 1.00 87.50 95 THR A CA 1
ATOM 713 C C . THR A 1 95 ? -20.516 3.506 10.378 1.00 87.50 95 THR A C 1
ATOM 715 O O . THR A 1 95 ? -20.795 3.043 11.480 1.00 87.50 95 THR A O 1
ATOM 718 N N . GLU A 1 96 ? -20.499 2.759 9.273 1.00 86.56 96 GLU A N 1
ATOM 719 C CA . GLU A 1 96 ? -20.790 1.321 9.249 1.00 86.56 96 GLU A CA 1
ATOM 720 C C . GLU A 1 96 ? -19.511 0.476 9.317 1.00 86.56 96 GLU A C 1
ATOM 722 O O . GLU A 1 96 ? -19.511 -0.638 9.843 1.00 86.56 96 GLU A O 1
ATOM 727 N N . THR A 1 97 ? -18.408 1.001 8.786 1.00 82.19 97 THR A N 1
ATOM 728 C CA . THR A 1 97 ? -17.151 0.272 8.603 1.00 82.19 97 THR A CA 1
ATOM 729 C C . THR A 1 97 ? -15.967 0.848 9.375 1.00 82.19 97 THR A C 1
ATOM 731 O O . THR A 1 97 ? -14.903 0.244 9.361 1.00 82.19 97 THR A O 1
ATOM 734 N N . GLY A 1 98 ? -16.127 1.948 10.104 1.00 90.62 98 GLY A N 1
ATOM 735 C CA . GLY A 1 98 ? -15.052 2.551 10.890 1.00 90.62 98 GLY A CA 1
ATOM 736 C C . GLY A 1 98 ? -14.064 3.344 10.031 1.00 90.62 98 GLY A C 1
ATOM 737 O O . GLY A 1 98 ? -14.435 3.999 9.057 1.00 90.62 98 GLY A O 1
ATOM 738 N N . TYR A 1 99 ? -12.791 3.341 10.418 1.00 93.56 99 TYR A N 1
ATOM 739 C CA . TYR A 1 99 ? -11.724 4.008 9.678 1.00 93.56 99 TYR A CA 1
ATOM 740 C C . TYR A 1 99 ? -11.194 3.112 8.562 1.00 93.56 99 TYR A C 1
ATOM 742 O O . TYR A 1 99 ? -10.628 2.051 8.811 1.00 93.56 99 TYR A O 1
ATOM 750 N N . LEU A 1 100 ? -11.312 3.594 7.330 1.00 94.31 100 LEU A N 1
ATOM 751 C CA . LEU A 1 100 ? -10.656 3.039 6.156 1.00 94.31 100 LEU A CA 1
ATOM 752 C C . LEU A 1 100 ? -9.357 3.800 5.910 1.00 94.31 100 LEU A C 1
ATOM 754 O O . LEU A 1 100 ? -9.365 5.004 5.645 1.00 94.31 100 LEU A O 1
ATOM 758 N N . GLN A 1 101 ? -8.231 3.105 5.992 1.00 94.44 101 GLN A N 1
ATOM 759 C CA . GLN A 1 101 ? -6.902 3.687 5.833 1.00 94.44 101 GLN A CA 1
ATOM 760 C C . GLN A 1 101 ? -6.208 3.075 4.621 1.00 94.44 101 GLN A C 1
ATOM 762 O O . GLN A 1 101 ? -6.208 1.861 4.428 1.00 94.44 101 GLN A O 1
ATOM 767 N N . LYS A 1 102 ? -5.604 3.930 3.794 1.00 95.81 102 LYS A N 1
ATOM 768 C CA . LYS A 1 102 ? -4.833 3.516 2.622 1.00 95.81 102 LYS A CA 1
ATOM 769 C C . LYS A 1 102 ? -3.363 3.846 2.827 1.00 95.81 102 LYS A C 1
ATOM 771 O O . LYS A 1 102 ? -3.005 5.017 2.964 1.00 95.81 102 LYS A O 1
ATOM 776 N N . TYR A 1 103 ? -2.525 2.826 2.743 1.00 95.12 103 TYR A N 1
ATOM 777 C CA . TYR A 1 103 ? -1.072 2.933 2.765 1.00 95.12 103 TYR A CA 1
ATOM 778 C C . TYR A 1 103 ? -0.509 2.715 1.367 1.00 95.12 103 TYR A C 1
ATOM 780 O O . TYR A 1 103 ? -1.007 1.868 0.626 1.00 95.12 103 TYR A O 1
ATOM 788 N N . VAL A 1 104 ? 0.531 3.467 1.014 1.00 95.56 104 VAL A N 1
ATOM 789 C CA . VAL A 1 104 ? 1.329 3.271 -0.201 1.00 95.56 104 VAL A CA 1
ATOM 790 C C . VAL A 1 104 ? 2.787 3.174 0.218 1.00 95.56 104 VAL A C 1
ATOM 792 O O . VAL A 1 104 ? 3.421 4.176 0.533 1.00 95.56 104 VAL A O 1
ATOM 795 N N . ILE A 1 105 ? 3.293 1.947 0.265 1.00 94.12 105 ILE A N 1
ATOM 796 C CA . ILE A 1 105 ? 4.635 1.612 0.728 1.00 94.12 105 ILE A CA 1
ATOM 797 C C . ILE A 1 105 ? 5.539 1.491 -0.502 1.00 94.12 105 ILE A C 1
ATOM 799 O O . ILE A 1 105 ? 5.312 0.591 -1.313 1.00 94.12 105 ILE A O 1
ATOM 803 N N . PRO A 1 106 ? 6.542 2.364 -0.682 1.00 93.81 106 PRO A N 1
ATOM 804 C CA . PRO A 1 106 ? 7.548 2.179 -1.722 1.00 93.81 106 PRO A CA 1
ATOM 805 C C . PRO A 1 106 ? 8.307 0.868 -1.487 1.00 93.81 106 PRO A C 1
ATOM 807 O O . PRO A 1 106 ? 8.735 0.595 -0.368 1.00 93.81 106 PRO A O 1
ATOM 810 N N . ILE A 1 107 ? 8.440 0.052 -2.530 1.00 93.94 107 ILE A N 1
ATOM 811 C CA . ILE A 1 107 ? 9.110 -1.257 -2.484 1.00 93.94 107 ILE A CA 1
ATOM 812 C C . ILE A 1 107 ? 10.440 -1.202 -3.229 1.00 93.94 107 ILE A C 1
ATOM 814 O O . ILE A 1 107 ? 11.447 -1.699 -2.737 1.00 93.94 107 ILE A O 1
ATOM 818 N N . LEU A 1 108 ? 10.443 -0.578 -4.405 1.00 91.88 108 LEU A N 1
ATOM 819 C CA . LEU A 1 108 ? 11.638 -0.338 -5.203 1.00 91.88 108 LEU A CA 1
ATOM 820 C C . LEU A 1 108 ? 11.559 1.068 -5.779 1.00 91.88 108 LEU A C 1
ATOM 822 O O . LEU A 1 108 ? 10.569 1.403 -6.430 1.00 91.88 108 LEU A O 1
ATOM 826 N N . ASP A 1 109 ? 12.624 1.839 -5.606 1.00 83.00 109 ASP A N 1
ATOM 827 C CA . ASP A 1 109 ? 12.864 3.032 -6.405 1.00 83.00 109 ASP A CA 1
ATOM 828 C C . ASP A 1 109 ? 13.806 2.638 -7.539 1.00 83.00 109 ASP A C 1
ATOM 830 O O . ASP A 1 109 ? 14.868 2.056 -7.303 1.00 83.00 109 ASP A O 1
ATOM 834 N N . THR A 1 110 ? 13.432 2.938 -8.781 1.00 62.22 110 THR A N 1
ATOM 835 C CA . THR A 1 110 ? 14.423 2.869 -9.862 1.00 62.22 110 THR A CA 1
ATOM 836 C C . THR A 1 110 ? 15.194 4.179 -9.799 1.00 62.22 110 THR A C 1
ATOM 838 O O . THR A 1 110 ? 14.544 5.231 -9.815 1.00 62.22 110 THR A O 1
ATOM 841 N N . PRO A 1 111 ? 16.536 4.169 -9.690 1.00 52.47 111 PRO A N 1
ATOM 842 C CA . PRO A 1 111 ? 17.297 5.407 -9.739 1.00 52.47 111 PRO A CA 1
ATOM 843 C C . PRO A 1 111 ? 16.891 6.150 -11.011 1.00 52.47 111 PRO A C 1
ATOM 845 O O . PRO A 1 111 ? 16.833 5.550 -12.089 1.00 52.47 111 PRO A O 1
ATOM 848 N N . ALA A 1 112 ? 16.526 7.426 -10.868 1.00 46.84 112 ALA A N 1
ATOM 849 C CA . ALA A 1 112 ? 16.278 8.276 -12.021 1.00 46.84 112 ALA A CA 1
ATOM 850 C C . ALA A 1 112 ? 17.495 8.147 -12.942 1.00 46.84 112 ALA A C 1
ATOM 852 O O . ALA A 1 112 ? 18.624 8.243 -12.463 1.00 46.84 112 ALA A O 1
ATOM 853 N N . ALA A 1 113 ? 17.270 7.847 -14.222 1.00 48.84 113 ALA A N 1
ATOM 854 C CA . ALA A 1 113 ? 18.350 7.853 -15.195 1.00 48.84 113 ALA A CA 1
ATOM 855 C C . ALA A 1 113 ? 19.009 9.242 -15.145 1.00 48.84 113 ALA A C 1
ATOM 857 O O . ALA A 1 113 ? 18.338 10.234 -15.438 1.00 48.84 113 ALA A O 1
ATOM 858 N N . GLU A 1 114 ? 20.258 9.295 -14.677 1.00 38.66 114 GLU A N 1
ATOM 859 C CA . GLU A 1 114 ? 21.111 10.489 -14.731 1.00 38.66 114 GLU A CA 1
ATOM 860 C C . GLU A 1 114 ? 21.428 10.870 -16.182 1.00 38.66 114 GLU A C 1
ATOM 862 O O . GLU A 1 114 ? 21.632 9.952 -17.015 1.00 38.66 114 GLU A O 1
#

Sequence (114 aa):
MKRTLMGLQAAAEGKEFMVCDIRGGEKDGIYEMAVELSAQVMGGLDNLQHSATIEATMLFITFTGAHLTILTKSDDNRPINPAFKSTLVSTAYDTETGYLQKYVIPILDTPAAE

Radius of gyration: 15.67 Å; chains: 1; bounding box: 42×28×49 Å

Foldseek 3Di:
DDPPPPFPPWDPPPAQATEGEPVDDDCDPQNVQQRVLVSVVVVVLVPDDFQKDWPHWYWYHYPFAIKIKTKIFHQDPDDSDPVQPVQWPDWDADPVGGIITIGIGTRTGDPDDD